Protein AF-A0A959BK80-F1 (afdb_monomer)

Structure (mmCIF, N/CA/C/O backbone):
data_AF-A0A959BK80-F1
#
_entry.id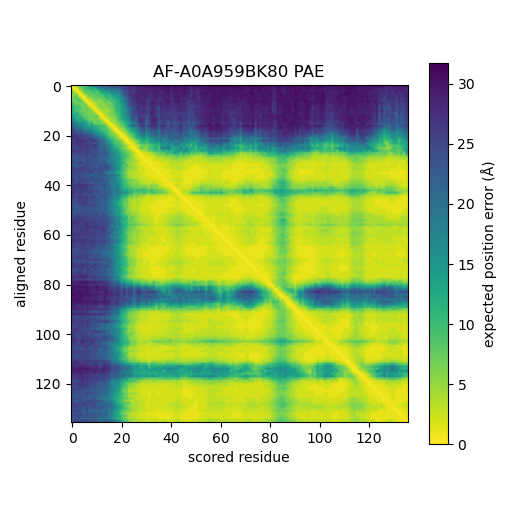   AF-A0A959BK80-F1
#
loop_
_atom_site.group_PDB
_atom_site.id
_atom_site.type_symbol
_atom_site.label_atom_id
_atom_site.label_alt_id
_atom_site.label_comp_id
_atom_site.label_asym_id
_atom_site.label_entity_id
_atom_site.label_seq_id
_atom_site.pdbx_PDB_ins_code
_atom_site.Cartn_x
_atom_site.Cartn_y
_atom_site.Cartn_z
_atom_site.occupancy
_atom_site.B_iso_or_equiv
_atom_site.auth_seq_id
_atom_site.auth_comp_id
_atom_site.auth_asym_id
_atom_site.auth_atom_id
_atom_site.pdbx_PDB_model_num
ATOM 1 N N . MET A 1 1 ? -51.236 43.062 1.124 1.00 42.16 1 MET A N 1
ATOM 2 C CA . MET A 1 1 ? -50.981 41.781 0.433 1.00 42.16 1 MET A CA 1
ATOM 3 C C . MET A 1 1 ? -49.482 41.615 0.226 1.00 42.16 1 MET A C 1
ATOM 5 O O . MET A 1 1 ? -48.879 42.484 -0.377 1.00 42.16 1 MET A O 1
ATOM 9 N N . LYS A 1 2 ? -48.945 40.496 0.729 1.00 47.22 2 LYS A N 1
ATOM 10 C CA . LYS A 1 2 ? -47.741 39.776 0.271 1.00 47.22 2 LYS A CA 1
ATOM 11 C C . LYS A 1 2 ? -46.373 40.496 0.305 1.00 47.22 2 LYS A C 1
ATOM 13 O O . LYS A 1 2 ? -45.736 40.644 -0.725 1.00 47.22 2 LYS A O 1
ATOM 18 N N . ASN A 1 3 ? -45.847 40.723 1.516 1.00 51.62 3 ASN A N 1
ATOM 19 C CA . ASN A 1 3 ? -44.391 40.781 1.775 1.00 51.62 3 ASN A CA 1
ATOM 20 C C . ASN A 1 3 ? -43.787 39.395 2.111 1.00 51.62 3 ASN A C 1
ATOM 22 O O . ASN A 1 3 ? -42.663 39.294 2.589 1.00 51.62 3 ASN A O 1
ATOM 26 N N . TYR A 1 4 ? -44.518 38.304 1.862 1.00 53.53 4 TYR A N 1
ATOM 27 C CA . TYR A 1 4 ? -44.112 36.951 2.268 1.00 53.53 4 TYR A CA 1
ATOM 28 C C . TYR A 1 4 ? -43.135 36.258 1.303 1.00 53.53 4 TYR A C 1
ATOM 30 O O . TYR A 1 4 ? -42.690 35.153 1.592 1.00 53.53 4 TYR A O 1
ATOM 38 N N . LEU A 1 5 ? -42.787 36.878 0.168 1.00 53.31 5 LEU A N 1
ATOM 39 C CA . LEU A 1 5 ? -41.926 36.236 -0.833 1.00 53.31 5 LEU A CA 1
ATOM 40 C C . LEU A 1 5 ? -40.444 36.215 -0.419 1.00 53.31 5 LEU A C 1
ATOM 42 O O . LEU A 1 5 ? -39.713 35.313 -0.809 1.00 53.31 5 LEU A O 1
ATOM 46 N N . PHE A 1 6 ? -40.004 37.174 0.401 1.00 52.94 6 PHE A N 1
ATOM 47 C CA . PHE A 1 6 ? -38.594 37.279 0.792 1.00 52.94 6 PHE A CA 1
ATOM 48 C C . PHE A 1 6 ? -38.202 36.275 1.886 1.00 52.94 6 PHE A C 1
ATOM 50 O O . PHE A 1 6 ? -37.072 35.800 1.920 1.00 52.94 6 PHE A O 1
ATOM 57 N N . PHE A 1 7 ? -39.154 35.890 2.742 1.00 53.09 7 PHE A N 1
ATOM 58 C CA . PHE A 1 7 ? -38.901 34.951 3.841 1.00 53.09 7 PHE A CA 1
ATOM 59 C C . PHE A 1 7 ? -38.776 33.492 3.371 1.00 53.09 7 PHE A C 1
ATOM 61 O O . PHE A 1 7 ? -38.127 32.687 4.030 1.00 53.09 7 PHE A O 1
ATOM 68 N N . ALA A 1 8 ? -39.353 33.154 2.213 1.00 54.84 8 ALA A N 1
ATOM 69 C CA . ALA A 1 8 ? -39.268 31.810 1.643 1.00 54.84 8 ALA A CA 1
ATOM 70 C C . ALA A 1 8 ? -37.903 31.519 0.990 1.00 54.84 8 ALA A C 1
ATOM 72 O O . ALA A 1 8 ? -37.466 30.372 0.979 1.00 54.84 8 ALA A O 1
ATOM 73 N N . LEU A 1 9 ? -37.204 32.545 0.486 1.00 51.69 9 LEU A N 1
ATOM 74 C CA . LEU A 1 9 ? -35.910 32.370 -0.183 1.00 51.69 9 LEU A CA 1
ATOM 75 C C . LEU A 1 9 ? -34.758 32.144 0.813 1.00 51.69 9 LEU A C 1
ATOM 77 O O . LEU A 1 9 ? -33.786 31.468 0.494 1.00 51.69 9 LEU A O 1
ATOM 81 N N . MET A 1 10 ? -34.884 32.664 2.038 1.00 53.66 10 MET A N 1
ATOM 82 C CA . MET A 1 10 ? -33.842 32.559 3.068 1.00 53.66 10 MET A CA 1
ATOM 83 C C . MET A 1 10 ? -33.836 31.197 3.787 1.00 53.66 10 MET A C 1
ATOM 85 O O . MET A 1 10 ? -32.811 30.802 4.333 1.00 53.66 10 MET A O 1
ATOM 89 N N . LEU A 1 11 ? -34.946 30.446 3.746 1.00 54.06 11 LEU A N 1
ATOM 90 C CA . LEU A 1 11 ? -35.042 29.111 4.357 1.00 54.06 11 LEU A CA 1
ATOM 91 C C . LEU A 1 11 ? -34.390 27.998 3.517 1.00 54.06 11 LEU A C 1
ATOM 93 O O . LEU A 1 11 ? -34.069 26.942 4.054 1.00 54.06 11 LEU A O 1
ATOM 97 N N . ALA A 1 12 ? -34.177 28.220 2.216 1.00 54.12 12 ALA A N 1
ATOM 98 C CA . ALA A 1 12 ? -33.592 27.219 1.320 1.00 54.12 12 ALA A CA 1
ATOM 99 C C . ALA A 1 12 ? -32.059 27.095 1.446 1.00 54.12 12 ALA A C 1
ATOM 101 O O . ALA A 1 12 ? -31.484 26.132 0.950 1.00 54.12 12 ALA A O 1
ATOM 102 N N . LEU A 1 13 ? -31.396 28.039 2.126 1.00 53.88 13 LEU A N 1
ATOM 103 C CA . LEU A 1 13 ? -29.938 28.048 2.315 1.00 53.88 13 LEU A CA 1
ATOM 104 C C . LEU A 1 13 ? -29.469 27.276 3.560 1.00 53.88 13 LEU A C 1
ATOM 106 O O . LEU A 1 13 ? -28.272 27.087 3.735 1.00 53.88 13 LEU A O 1
ATOM 110 N N . LEU A 1 14 ? -30.388 26.809 4.414 1.00 54.44 14 LEU A N 1
ATOM 111 C CA . LEU A 1 14 ? -30.050 26.080 5.647 1.00 54.44 14 LEU A CA 1
ATOM 112 C C . LEU A 1 14 ? -29.961 24.555 5.463 1.00 54.44 14 LEU A C 1
ATOM 114 O O . LEU A 1 14 ? -29.619 23.851 6.405 1.00 54.44 14 LEU A O 1
ATOM 118 N N . PHE A 1 15 ? -30.230 24.049 4.255 1.00 54.16 15 PHE A N 1
ATOM 119 C CA . PHE A 1 15 ? -30.052 22.637 3.890 1.00 54.16 15 PHE A CA 1
ATOM 120 C C . PHE A 1 15 ? -28.845 22.426 2.966 1.00 54.16 15 PHE A C 1
ATOM 122 O O . PHE A 1 15 ? -28.830 21.506 2.148 1.00 54.16 15 PHE A O 1
ATOM 129 N N . GLY A 1 16 ? -27.814 23.265 3.106 1.00 46.94 16 GLY A N 1
ATOM 130 C CA . GLY A 1 16 ? -26.461 22.890 2.712 1.00 46.94 16 GLY A CA 1
ATOM 131 C C . GLY A 1 16 ? -26.007 21.767 3.634 1.00 46.94 16 GLY A C 1
ATOM 132 O O . GLY A 1 16 ? -25.422 22.014 4.681 1.00 46.94 16 GLY A O 1
ATOM 133 N N . CYS A 1 17 ? -26.389 20.539 3.297 1.00 53.59 1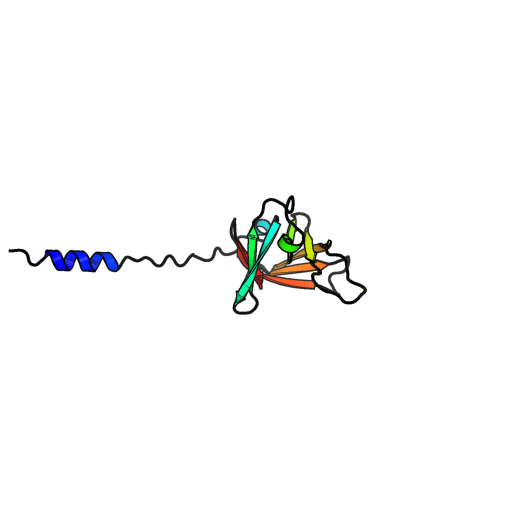7 CYS A N 1
ATOM 134 C CA . CYS A 1 17 ? -25.851 19.358 3.935 1.00 53.59 17 CYS A CA 1
ATOM 135 C C . CYS A 1 17 ? -24.369 19.333 3.566 1.00 53.59 17 CYS A C 1
ATOM 137 O O . CYS A 1 17 ? -24.025 18.948 2.448 1.00 53.59 17 CYS A O 1
ATOM 139 N N . ASP A 1 18 ? -23.507 19.766 4.486 1.00 47.44 18 ASP A N 1
ATOM 140 C CA . ASP A 1 18 ? -22.144 19.258 4.527 1.00 47.44 18 ASP A CA 1
ATOM 141 C C . ASP A 1 18 ? -22.299 17.742 4.620 1.00 47.44 18 ASP A C 1
ATOM 143 O O . ASP A 1 18 ? -22.590 17.184 5.682 1.00 47.44 18 ASP A O 1
ATOM 147 N N . LYS A 1 19 ? -22.203 17.060 3.477 1.00 43.09 19 LYS A N 1
ATOM 148 C CA . LYS A 1 19 ? -21.839 15.656 3.485 1.00 43.09 19 LYS A CA 1
ATOM 149 C C . LYS A 1 19 ? -20.419 15.654 4.026 1.00 43.09 19 LYS A C 1
ATOM 151 O O . LYS A 1 19 ? -19.467 15.760 3.267 1.00 43.09 19 LYS A O 1
ATOM 156 N N . LYS A 1 20 ? -20.290 15.579 5.352 1.00 44.81 20 LYS A N 1
ATOM 157 C CA . LYS A 1 20 ? -19.178 14.836 5.924 1.00 44.81 20 LYS A CA 1
ATOM 158 C C . LYS A 1 20 ? -19.227 13.503 5.192 1.00 44.81 20 LYS A C 1
ATOM 160 O O . LYS A 1 20 ? -20.213 12.783 5.350 1.00 44.81 20 LYS A O 1
ATOM 165 N N . GLU A 1 21 ? -18.268 13.257 4.308 1.00 51.81 21 GLU A N 1
ATOM 166 C CA . GLU A 1 21 ? -17.972 11.890 3.909 1.00 51.81 21 GLU A CA 1
ATOM 167 C C . GLU A 1 21 ? -17.853 11.118 5.222 1.00 51.81 21 GLU A C 1
ATOM 169 O O . GLU A 1 21 ? -17.050 11.455 6.096 1.00 51.81 21 GLU A O 1
ATOM 174 N N . GLU A 1 22 ? -18.803 10.213 5.451 1.00 47.88 22 GLU A N 1
ATOM 175 C CA . GLU A 1 22 ? -18.625 9.200 6.473 1.00 47.88 22 GLU A CA 1
ATOM 176 C C . GLU A 1 22 ? -17.395 8.433 6.019 1.00 47.88 22 GLU A C 1
ATOM 178 O O . GLU A 1 22 ? -17.473 7.701 5.035 1.00 47.88 22 GLU A O 1
ATOM 183 N N . LEU A 1 23 ? -16.272 8.685 6.696 1.00 53.03 23 LEU A N 1
ATOM 184 C CA . LEU A 1 23 ? -15.047 7.912 6.552 1.00 53.03 23 LEU A CA 1
ATOM 185 C C . LEU A 1 23 ? -15.450 6.439 6.541 1.00 53.03 23 LEU A C 1
ATOM 187 O O . LEU A 1 23 ? -16.047 5.948 7.511 1.00 53.03 23 LEU A O 1
ATOM 191 N N . SER A 1 24 ? -15.203 5.764 5.420 1.00 67.50 24 SER A N 1
ATOM 192 C CA . SER A 1 24 ? -15.525 4.348 5.296 1.00 67.50 24 SER A CA 1
ATOM 193 C C . SER A 1 24 ? -14.573 3.590 6.213 1.00 67.50 24 SER A C 1
ATOM 195 O O . SER A 1 24 ? 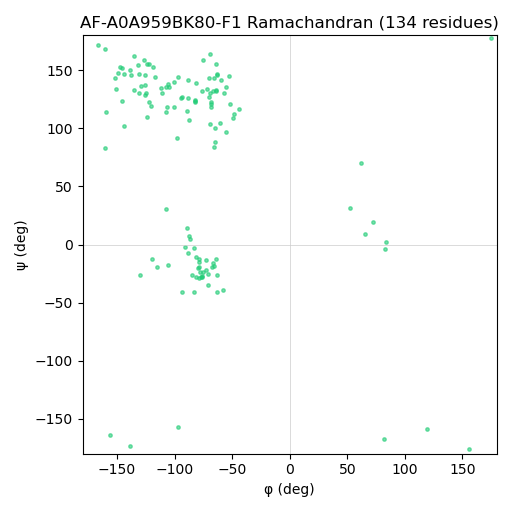-13.379 3.457 5.939 1.00 67.50 24 SER A O 1
ATOM 197 N N . LEU A 1 25 ? -15.095 3.148 7.359 1.00 67.44 25 LEU A N 1
ATOM 198 C CA . LEU A 1 25 ? -14.324 2.340 8.293 1.00 67.44 25 LEU A CA 1
ATOM 199 C C . LEU A 1 25 ? -13.991 0.987 7.645 1.00 67.44 25 LEU A C 1
ATOM 201 O O . LEU A 1 25 ? -14.854 0.417 6.966 1.00 67.44 25 LEU A O 1
ATOM 205 N N . PRO A 1 26 ? -12.792 0.433 7.897 1.00 70.19 26 PRO A N 1
ATOM 206 C CA . PRO A 1 26 ? -12.414 -0.872 7.369 1.00 70.19 26 PRO A CA 1
ATOM 207 C C . PRO A 1 26 ? -13.402 -1.957 7.796 1.00 70.19 26 PRO A C 1
ATOM 209 O O . PRO A 1 26 ? -13.717 -2.071 8.985 1.00 70.19 26 PRO A O 1
ATOM 212 N N . LYS A 1 27 ? -13.886 -2.772 6.850 1.00 70.19 27 LYS A N 1
ATOM 213 C CA . LYS A 1 27 ? -14.745 -3.926 7.173 1.00 70.19 27 LYS A CA 1
ATOM 214 C C . LYS A 1 27 ? -13.911 -5.150 7.535 1.00 70.19 27 LYS A C 1
ATOM 216 O O . LYS A 1 27 ? -14.369 -5.970 8.327 1.00 70.19 27 LYS A O 1
ATOM 221 N N . GLY A 1 28 ? -12.686 -5.222 7.017 1.00 76.81 28 GLY A N 1
ATOM 222 C CA . GLY A 1 28 ? -11.710 -6.262 7.318 1.00 76.81 28 GLY A CA 1
ATOM 223 C C . GLY A 1 28 ? -10.437 -6.131 6.473 1.00 76.81 28 GLY A C 1
ATOM 224 O O . GLY A 1 28 ? -10.332 -5.231 5.637 1.00 76.81 28 GLY A O 1
ATOM 225 N N . PRO A 1 29 ? -9.439 -7.008 6.682 1.00 81.50 29 PRO A N 1
ATOM 226 C CA . PRO A 1 29 ? -8.201 -7.019 5.900 1.00 81.50 29 PRO A CA 1
ATOM 227 C C . PRO A 1 29 ? -8.415 -7.378 4.418 1.00 81.50 29 PRO A C 1
ATOM 229 O O . PRO A 1 29 ? -7.546 -7.108 3.593 1.00 81.50 29 PRO A O 1
ATOM 232 N N . GLU A 1 30 ? -9.543 -7.992 4.059 1.00 89.31 30 GLU A N 1
ATOM 233 C CA . GLU A 1 30 ? -9.904 -8.319 2.678 1.00 89.31 30 GLU A CA 1
ATOM 234 C C . GLU A 1 30 ? -10.087 -7.084 1.790 1.00 89.31 30 GLU A C 1
ATOM 236 O O . GLU A 1 30 ? -9.843 -7.169 0.586 1.00 89.31 30 GLU A O 1
ATOM 241 N N . ASP A 1 31 ? -10.442 -5.938 2.378 1.00 90.50 31 ASP A N 1
ATOM 242 C CA . ASP A 1 31 ? -10.598 -4.676 1.652 1.00 90.50 31 ASP A CA 1
ATOM 243 C C . ASP A 1 31 ? -9.239 -4.156 1.133 1.00 90.50 31 ASP A C 1
ATOM 245 O O . ASP A 1 31 ? -9.195 -3.367 0.195 1.00 90.50 31 ASP A O 1
ATOM 249 N N . LEU A 1 32 ? -8.112 -4.626 1.691 1.00 94.12 32 LEU A N 1
ATOM 250 C CA . LEU A 1 32 ? -6.760 -4.213 1.287 1.00 94.12 32 LEU A CA 1
ATOM 251 C C . LEU A 1 32 ? -6.262 -4.897 0.012 1.00 94.12 32 LEU A C 1
ATOM 253 O O . LEU A 1 32 ? -5.251 -4.471 -0.549 1.00 94.12 32 LEU A O 1
ATOM 257 N N . LEU A 1 33 ? -6.909 -5.977 -0.426 1.00 95.69 33 LEU A N 1
ATOM 258 C CA . LEU A 1 33 ? -6.414 -6.803 -1.522 1.00 95.69 33 LEU A CA 1
ATOM 259 C C . LEU A 1 33 ? -6.370 -6.027 -2.844 1.00 95.69 33 LEU A C 1
ATOM 261 O O . LEU A 1 33 ? -7.354 -5.427 -3.265 1.00 95.69 33 LEU A O 1
ATOM 265 N N . GLY A 1 34 ? -5.244 -6.118 -3.549 1.00 96.88 34 GLY A N 1
ATOM 266 C CA . GLY A 1 34 ? -5.034 -5.447 -4.830 1.00 96.88 34 GLY A CA 1
ATOM 267 C C . GLY A 1 34 ? -3.877 -4.459 -4.797 1.00 96.88 34 GLY A C 1
ATOM 268 O O . GLY A 1 34 ? -2.961 -4.586 -3.982 1.00 96.88 34 GLY A O 1
ATOM 269 N N . TYR A 1 35 ? -3.896 -3.512 -5.736 1.00 98.19 35 TYR A N 1
ATOM 270 C CA . TYR A 1 35 ? -2.830 -2.538 -5.933 1.00 98.19 35 TYR A CA 1
ATOM 271 C C . TYR A 1 35 ? -3.248 -1.144 -5.478 1.00 98.19 35 TYR A C 1
ATOM 273 O O . TYR A 1 35 ? -4.306 -0.645 -5.858 1.00 98.19 35 TYR A O 1
ATOM 281 N N . TRP A 1 36 ? -2.342 -0.484 -4.767 1.00 98.19 36 TRP A N 1
ATOM 282 C CA . TRP A 1 36 ? -2.535 0.842 -4.198 1.00 98.19 36 TRP A CA 1
ATOM 283 C C . TRP A 1 36 ? -1.430 1.764 -4.689 1.00 98.19 36 TRP A C 1
ATOM 285 O O . TRP A 1 36 ? -0.260 1.597 -4.336 1.00 98.19 36 TRP A O 1
ATOM 295 N N . LYS A 1 37 ? -1.782 2.720 -5.546 1.00 97.81 37 LYS A N 1
ATOM 296 C CA . LYS A 1 37 ? -0.852 3.704 -6.100 1.00 97.81 37 LYS A CA 1
ATOM 297 C C . LYS A 1 37 ? -0.780 4.901 -5.158 1.00 97.81 37 LYS A C 1
ATOM 299 O O . LYS A 1 37 ? -1.805 5.476 -4.825 1.00 97.81 37 LYS A O 1
ATOM 304 N N . TYR A 1 38 ? 0.427 5.258 -4.742 1.00 97.19 38 TYR A N 1
ATOM 305 C CA . TYR A 1 38 ? 0.666 6.363 -3.820 1.00 97.19 38 TYR A CA 1
ATOM 306 C C . TYR A 1 38 ? 0.314 7.717 -4.452 1.00 97.19 38 TYR A C 1
ATOM 308 O O . TYR A 1 38 ? 0.752 8.008 -5.567 1.00 97.19 38 TYR A O 1
ATOM 316 N N . ASP A 1 39 ? -0.438 8.550 -3.730 1.00 95.81 39 ASP A N 1
ATOM 317 C CA . ASP A 1 39 ? -0.844 9.885 -4.191 1.00 95.81 39 ASP A CA 1
ATOM 318 C C . ASP A 1 39 ? -0.258 11.027 -3.353 1.00 95.81 39 ASP A C 1
ATOM 320 O O . ASP A 1 39 ? -0.175 12.157 -3.837 1.00 95.81 39 ASP A O 1
ATOM 324 N N . GLY A 1 40 ? 0.204 10.761 -2.128 1.00 94.31 40 GLY A N 1
ATOM 325 C CA . GLY A 1 40 ? 0.845 11.787 -1.310 1.00 94.31 40 GLY A CA 1
ATOM 326 C C . GLY A 1 40 ? 0.786 11.545 0.192 1.00 94.31 40 GLY A C 1
ATOM 327 O O . GLY A 1 40 ? 0.297 10.522 0.669 1.00 94.31 40 GLY A O 1
ATOM 328 N N . TYR A 1 41 ? 1.294 12.533 0.926 1.00 92.94 41 TYR A N 1
ATOM 329 C CA . TYR A 1 41 ? 1.213 12.598 2.381 1.00 92.94 41 TYR A CA 1
ATOM 330 C C . TYR A 1 41 ? 0.048 13.489 2.812 1.00 92.94 41 TYR A C 1
ATOM 332 O O . TYR A 1 41 ? -0.212 14.515 2.177 1.00 92.94 41 TYR A O 1
ATOM 340 N N . GLY A 1 42 ? -0.605 13.108 3.904 1.00 89.25 42 GLY A N 1
ATOM 341 C CA . GLY A 1 42 ? -1.574 13.930 4.620 1.00 89.25 42 GLY A CA 1
ATOM 342 C C . GLY A 1 42 ? -0.991 14.649 5.818 1.00 89.25 42 GLY A C 1
ATOM 343 O O . GLY A 1 42 ? 0.215 14.900 5.903 1.00 89.25 42 GLY A O 1
ATOM 344 N N . GLU A 1 43 ? -1.876 15.000 6.744 1.00 86.00 43 GLU A N 1
ATOM 345 C CA . GLU A 1 43 ? -1.468 15.530 8.039 1.00 86.00 43 GLU A CA 1
ATOM 346 C C . GLU A 1 43 ? -0.939 14.378 8.917 1.00 86.00 43 GLU A C 1
ATOM 348 O O . GLU A 1 43 ? -1.166 13.205 8.649 1.00 86.00 43 GLU A O 1
ATOM 353 N N . GLU A 1 44 ? -0.136 14.686 9.936 1.00 86.75 44 GLU A N 1
ATOM 354 C CA . GLU A 1 44 ? 0.294 13.704 10.951 1.00 86.75 44 GLU A CA 1
ATOM 355 C C . GLU A 1 44 ? 0.936 12.377 10.460 1.00 86.75 44 GLU A C 1
ATOM 357 O O . GLU A 1 44 ? 0.863 11.363 11.159 1.00 86.75 44 GLU A O 1
ATOM 362 N N . ASN A 1 45 ? 1.648 12.390 9.327 1.00 87.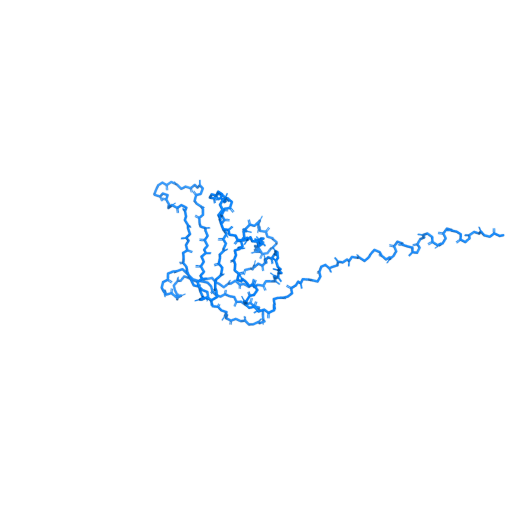62 45 ASN A N 1
ATOM 363 C CA . ASN A 1 45 ? 2.277 11.219 8.680 1.00 87.62 45 ASN A CA 1
ATOM 364 C C . ASN A 1 45 ? 1.309 10.240 7.995 1.00 87.62 45 ASN A C 1
ATOM 366 O O . ASN A 1 45 ? 1.692 9.107 7.706 1.00 87.62 45 ASN A O 1
ATOM 370 N N . GLU A 1 46 ? 0.091 10.671 7.691 1.00 95.19 46 GLU A N 1
ATOM 371 C CA . GLU A 1 46 ? -0.818 9.912 6.836 1.00 95.19 46 GLU A CA 1
ATOM 372 C C . GLU A 1 46 ? -0.246 9.750 5.422 1.00 95.19 46 GLU A C 1
ATOM 374 O O . GLU A 1 46 ? 0.434 10.638 4.894 1.00 95.19 46 GLU A O 1
ATOM 379 N N . ARG A 1 47 ? -0.546 8.620 4.785 1.00 96.81 47 ARG A N 1
ATOM 380 C CA . ARG A 1 47 ? -0.250 8.353 3.375 1.00 96.81 47 ARG A CA 1
ATOM 381 C C . ARG A 1 47 ? -1.530 7.976 2.645 1.00 96.81 47 ARG A C 1
ATOM 383 O O . ARG A 1 47 ? -2.246 7.078 3.087 1.00 96.81 47 ARG A O 1
ATOM 390 N N . PHE A 1 48 ? -1.761 8.632 1.513 1.00 97.12 48 PHE A N 1
ATOM 391 C CA . PHE A 1 48 ? -2.921 8.421 0.653 1.00 97.12 48 PHE A CA 1
ATOM 392 C C . PHE A 1 48 ? -2.574 7.552 -0.545 1.00 97.12 48 PHE A C 1
ATOM 394 O O . PHE A 1 48 ? -1.524 7.730 -1.178 1.00 97.12 48 PHE A O 1
ATOM 401 N N . PHE A 1 49 ? -3.492 6.652 -0.880 1.00 97.94 49 PHE A N 1
ATOM 402 C CA . PHE A 1 49 ? -3.377 5.776 -2.030 1.00 97.94 49 PHE A CA 1
ATOM 403 C C . PHE A 1 49 ? -4.700 5.660 -2.781 1.00 97.94 49 PHE A C 1
ATOM 405 O O . PHE A 1 49 ? -5.766 5.604 -2.172 1.00 97.94 49 PHE A O 1
ATOM 412 N N . THR A 1 50 ? -4.600 5.521 -4.100 1.00 97.38 50 THR A N 1
ATOM 413 C CA . THR A 1 50 ? -5.713 5.211 -5.001 1.00 97.38 50 THR A CA 1
ATOM 414 C C . THR A 1 50 ? -5.629 3.755 -5.448 1.00 97.38 50 THR A C 1
ATOM 416 O O . THR A 1 50 ? -4.561 3.278 -5.854 1.00 97.38 50 THR A O 1
ATOM 419 N N . ALA A 1 51 ? -6.761 3.057 -5.433 1.00 96.94 51 ALA A N 1
ATOM 420 C CA . ALA A 1 51 ? -6.880 1.708 -5.966 1.00 96.94 51 ALA A CA 1
ATOM 421 C C . ALA A 1 51 ? -6.621 1.697 -7.481 1.00 96.94 51 ALA A C 1
ATOM 423 O O . ALA A 1 51 ? -7.169 2.499 -8.243 1.00 96.94 51 ALA A O 1
ATOM 424 N N . VAL A 1 52 ? -5.800 0.758 -7.950 1.00 96.81 52 VAL A N 1
ATOM 425 C CA . VAL A 1 52 ? -5.560 0.532 -9.382 1.00 96.81 52 VAL A CA 1
ATOM 426 C C . VAL A 1 52 ? -5.669 -0.951 -9.720 1.00 96.81 52 VAL A C 1
ATOM 428 O O . VAL A 1 52 ? -5.461 -1.822 -8.882 1.00 96.81 52 VAL A O 1
ATOM 431 N N . LEU A 1 53 ? -5.995 -1.265 -10.975 1.00 94.44 53 LEU A N 1
ATOM 432 C CA . LEU A 1 53 ? -6.193 -2.658 -11.394 1.00 94.44 53 LEU A CA 1
ATOM 433 C C . LEU A 1 53 ? -4.883 -3.462 -11.448 1.00 94.44 53 LEU A C 1
ATOM 435 O O . LEU A 1 53 ? -4.892 -4.667 -11.215 1.00 94.44 53 LEU A O 1
ATOM 439 N N . SER A 1 54 ? -3.771 -2.820 -11.821 1.00 95.44 54 SER A N 1
ATOM 440 C CA . SER A 1 54 ? -2.442 -3.443 -11.916 1.00 95.44 54 SER A CA 1
ATOM 441 C C . SER A 1 54 ? -1.340 -2.387 -12.042 1.00 95.44 54 SER A C 1
ATOM 443 O O . SER A 1 54 ? -1.634 -1.215 -12.277 1.00 95.44 54 SER A O 1
ATOM 445 N N . ASP A 1 55 ? -0.072 -2.804 -11.971 1.00 93.69 55 ASP A N 1
ATOM 446 C CA . ASP A 1 55 ? 1.096 -1.955 -12.245 1.00 93.69 55 ASP A CA 1
ATOM 447 C C . ASP A 1 55 ? 1.498 -1.902 -13.736 1.00 93.69 55 ASP A C 1
ATOM 449 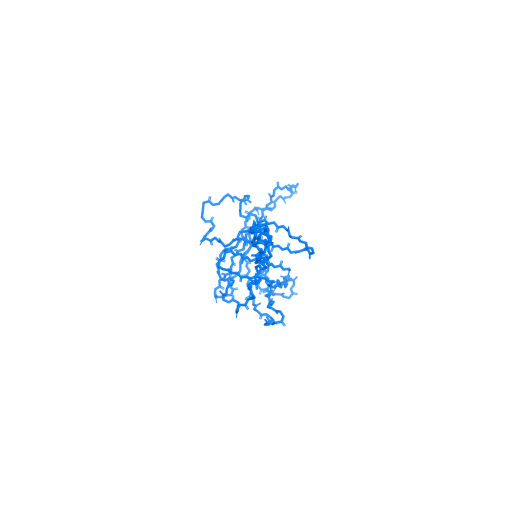O O . ASP A 1 55 ? 2.528 -1.317 -14.096 1.00 93.69 55 ASP A O 1
ATOM 453 N N . ALA A 1 56 ? 0.717 -2.530 -14.621 1.00 94.50 56 ALA A N 1
ATOM 454 C CA . ALA A 1 56 ? 1.010 -2.590 -16.046 1.00 94.50 56 ALA A CA 1
ATOM 455 C C . ALA A 1 56 ? 0.844 -1.213 -16.710 1.00 94.50 56 ALA A C 1
ATOM 457 O O . ALA A 1 56 ? -0.182 -0.555 -16.568 1.00 94.50 56 ALA A O 1
ATOM 458 N N . GLY A 1 57 ? 1.854 -0.794 -17.477 1.00 92.44 57 GLY A N 1
ATOM 459 C CA . GLY A 1 57 ? 1.837 0.478 -18.208 1.00 92.44 57 GLY A CA 1
ATOM 460 C C . GLY A 1 57 ? 2.231 1.711 -17.387 1.00 92.44 57 GLY A C 1
ATOM 461 O O . GLY A 1 57 ? 2.364 2.778 -17.976 1.00 92.44 57 GLY A O 1
ATOM 462 N N . LEU A 1 58 ? 2.473 1.568 -16.080 1.00 93.69 58 LEU A N 1
ATOM 463 C CA . LEU A 1 58 ? 3.006 2.640 -15.237 1.00 93.69 58 LEU A CA 1
ATOM 464 C C . LEU A 1 58 ? 4.532 2.747 -15.385 1.00 93.69 58 LEU A C 1
ATOM 466 O O . LEU A 1 58 ? 5.239 1.734 -15.417 1.00 93.69 58 LEU A O 1
ATOM 470 N N . SER A 1 59 ? 5.046 3.972 -15.441 1.00 92.81 59 SER A N 1
ATOM 471 C CA . SER A 1 59 ? 6.479 4.271 -15.335 1.00 92.81 59 SER A CA 1
ATOM 472 C C . SER A 1 59 ? 7.014 4.012 -13.922 1.00 92.81 59 SER A C 1
ATOM 474 O O . SER A 1 59 ? 6.254 3.939 -12.961 1.00 92.81 59 SER A O 1
ATOM 476 N N . GLU A 1 60 ? 8.338 3.922 -13.762 1.00 89.81 60 GLU A N 1
ATOM 477 C CA . GLU A 1 60 ? 8.953 3.763 -12.432 1.00 89.81 60 GLU A CA 1
ATOM 478 C C . GLU A 1 60 ? 8.579 4.897 -11.467 1.00 89.81 60 GLU A C 1
ATOM 480 O O . GLU A 1 60 ? 8.308 4.640 -10.298 1.00 89.81 60 GLU A O 1
ATOM 485 N N . SER A 1 61 ? 8.506 6.140 -11.960 1.00 89.19 61 SER A N 1
ATOM 486 C CA . SER A 1 61 ? 8.069 7.286 -11.156 1.00 89.19 61 SER A CA 1
ATOM 487 C C . SER A 1 61 ? 6.628 7.146 -10.680 1.00 89.19 61 SER A C 1
ATOM 489 O O . SER A 1 61 ? 6.335 7.454 -9.530 1.00 89.19 61 SER A O 1
ATOM 491 N N . GLU A 1 62 ? 5.729 6.659 -11.540 1.00 92.69 62 GLU A N 1
ATOM 492 C CA . GLU A 1 62 ? 4.317 6.451 -11.188 1.00 92.69 62 GLU A CA 1
ATOM 493 C C . GLU A 1 62 ? 4.130 5.286 -10.214 1.00 92.69 62 GLU A C 1
ATOM 495 O O . GLU A 1 62 ? 3.163 5.267 -9.457 1.00 92.69 62 GLU A O 1
ATOM 500 N N . LYS A 1 63 ? 5.060 4.326 -10.214 1.00 95.06 63 LYS A N 1
ATOM 501 C CA . LYS A 1 63 ? 5.075 3.221 -9.255 1.00 95.06 63 LYS A CA 1
ATOM 502 C C . LYS A 1 63 ? 5.682 3.607 -7.915 1.00 95.06 63 LYS A C 1
ATOM 504 O O . LYS A 1 63 ? 5.586 2.812 -6.994 1.00 95.06 63 LYS A O 1
ATOM 509 N N . SER A 1 64 ? 6.321 4.766 -7.766 1.00 92.69 64 SER A N 1
ATOM 510 C CA . SER A 1 64 ? 7.003 5.128 -6.519 1.00 92.69 64 SER A CA 1
ATOM 511 C C . SER A 1 64 ? 6.080 4.962 -5.303 1.00 92.69 64 SER A C 1
ATOM 513 O O . SER A 1 64 ? 5.032 5.595 -5.238 1.00 92.69 64 SER A O 1
ATOM 515 N N . LEU A 1 65 ? 6.483 4.122 -4.338 1.00 94.06 65 LEU A N 1
ATOM 516 C CA . LEU A 1 65 ? 5.727 3.772 -3.122 1.00 94.06 65 LEU A CA 1
ATOM 517 C C . LEU A 1 65 ? 4.413 3.005 -3.345 1.00 94.06 65 LEU A C 1
ATOM 519 O O . LEU A 1 65 ? 3.676 2.784 -2.389 1.00 94.06 65 LEU A O 1
ATOM 523 N N . MET A 1 66 ? 4.125 2.554 -4.564 1.00 97.56 66 MET A N 1
ATOM 524 C CA . MET A 1 66 ? 2.982 1.690 -4.852 1.00 97.56 66 MET A CA 1
ATOM 525 C C . MET A 1 66 ? 3.072 0.387 -4.050 1.00 97.56 66 MET A C 1
ATOM 527 O O . MET A 1 66 ? 4.159 -0.176 -3.907 1.00 97.56 66 MET A O 1
ATOM 531 N N . MET A 1 67 ? 1.935 -0.104 -3.558 1.00 98.12 67 MET A N 1
ATOM 532 C CA . MET A 1 67 ? 1.827 -1.337 -2.775 1.00 98.12 67 MET A CA 1
ATOM 533 C C . MET A 1 67 ? 0.939 -2.368 -3.476 1.00 98.12 67 MET A C 1
ATOM 535 O O . MET A 1 67 ? 0.026 -2.007 -4.217 1.00 98.12 67 MET A O 1
ATOM 539 N N . GLU A 1 68 ? 1.182 -3.650 -3.213 1.00 98.00 68 GLU A N 1
ATOM 540 C CA . GLU A 1 68 ? 0.252 -4.739 -3.525 1.00 98.00 68 GLU A CA 1
ATOM 541 C C . GLU A 1 68 ? 0.065 -5.637 -2.299 1.00 98.00 68 GLU A C 1
ATOM 543 O O . GLU A 1 68 ? 1.055 -6.116 -1.740 1.00 98.00 68 GLU A O 1
ATOM 548 N N . PHE A 1 69 ? -1.191 -5.921 -1.945 1.00 97.56 69 PHE A N 1
ATOM 549 C CA . PHE A 1 69 ? -1.562 -6.944 -0.965 1.00 97.56 69 PHE A CA 1
ATOM 550 C C . PHE A 1 69 ? -2.281 -8.096 -1.660 1.00 97.56 69 PHE A C 1
ATOM 552 O O . PHE A 1 69 ? -3.182 -7.890 -2.478 1.00 97.56 69 PHE A O 1
ATOM 559 N N . ARG A 1 70 ? -1.908 -9.328 -1.316 1.00 97.25 70 ARG A N 1
ATOM 560 C CA . ARG A 1 70 ? -2.542 -10.547 -1.829 1.00 97.25 70 ARG A CA 1
ATOM 561 C C . ARG A 1 70 ? -3.095 -11.409 -0.706 1.00 97.25 70 ARG A C 1
ATOM 563 O O . ARG A 1 70 ? -2.603 -11.385 0.418 1.00 97.25 70 ARG A O 1
ATOM 570 N N . SER A 1 71 ? -4.091 -12.221 -1.049 1.00 95.75 71 SER A N 1
ATOM 571 C CA . SER A 1 71 ? -4.821 -13.082 -0.111 1.00 95.75 71 SER A CA 1
ATOM 572 C C . SER A 1 71 ? -3.984 -14.214 0.489 1.00 95.75 71 SER A C 1
ATOM 574 O O . SER A 1 71 ? -4.407 -14.835 1.456 1.00 95.75 71 SER A O 1
ATOM 576 N N . ASP A 1 72 ? -2.829 -14.526 -0.097 1.00 95.44 72 ASP A N 1
ATOM 577 C CA . ASP A 1 72 ? -1.879 -15.527 0.397 1.00 95.44 72 ASP A CA 1
ATOM 578 C C . ASP A 1 72 ? -0.875 -14.954 1.414 1.00 95.44 72 ASP A C 1
ATOM 580 O O . ASP A 1 72 ? 0.062 -15.649 1.798 1.00 95.44 72 ASP A O 1
ATOM 584 N N . GLY A 1 73 ? -1.060 -13.701 1.846 1.00 94.75 73 GLY A N 1
ATOM 585 C CA . GLY A 1 73 ? -0.141 -13.005 2.747 1.00 94.75 73 GLY A CA 1
ATOM 586 C C . GLY A 1 73 ? 1.042 -12.357 2.029 1.00 94.75 73 GLY A C 1
ATOM 587 O O . GLY A 1 73 ? 1.886 -11.751 2.682 1.00 94.75 73 GLY A O 1
ATOM 588 N N . PHE A 1 74 ? 1.123 -12.423 0.694 1.00 95.94 74 PHE A N 1
ATOM 589 C CA . PHE A 1 74 ? 2.163 -11.724 -0.056 1.00 95.94 74 PHE A CA 1
ATOM 590 C C . PHE A 1 74 ? 1.931 -10.211 -0.061 1.00 95.94 74 PHE A C 1
ATOM 592 O O . PHE A 1 74 ? 0.831 -9.728 -0.340 1.00 95.94 74 PHE A O 1
ATOM 599 N N . PHE A 1 75 ? 3.006 -9.471 0.205 1.00 96.44 75 PHE A N 1
ATOM 600 C CA . PHE A 1 75 ? 3.067 -8.017 0.117 1.00 96.44 75 PHE A CA 1
ATOM 601 C C . PHE A 1 75 ? 4.229 -7.614 -0.785 1.00 96.44 75 PHE A C 1
ATOM 603 O O . PHE A 1 75 ? 5.281 -8.255 -0.775 1.00 96.44 75 PHE A O 1
ATOM 610 N N . ARG A 1 76 ? 4.089 -6.523 -1.532 1.00 95.94 76 ARG A N 1
ATOM 611 C CA . ARG A 1 76 ? 5.253 -5.842 -2.107 1.00 95.94 76 ARG A CA 1
ATOM 612 C C . ARG A 1 76 ? 5.052 -4.342 -2.160 1.00 95.94 76 ARG A C 1
ATOM 614 O O . ARG A 1 76 ? 3.931 -3.871 -2.321 1.00 95.94 76 ARG A O 1
ATOM 621 N N . GLN A 1 77 ? 6.158 -3.613 -2.094 1.00 95.81 77 GLN A N 1
ATOM 622 C CA . GLN A 1 77 ? 6.190 -2.167 -2.268 1.00 95.81 77 GLN A CA 1
ATOM 623 C C . GLN A 1 77 ? 7.248 -1.800 -3.303 1.00 95.81 77 GLN A C 1
ATOM 625 O O . GLN A 1 77 ? 8.352 -2.346 -3.290 1.00 95.81 77 GLN A O 1
ATOM 630 N N . PHE A 1 78 ? 6.928 -0.884 -4.207 1.00 95.12 78 PHE A N 1
ATOM 631 C CA . PHE A 1 78 ? 7.888 -0.427 -5.198 1.00 95.12 78 PHE A CA 1
ATOM 632 C C . PHE A 1 78 ? 8.793 0.646 -4.595 1.00 95.12 78 PHE A C 1
ATOM 634 O O . PHE A 1 78 ? 8.338 1.679 -4.089 1.00 95.12 78 PHE A O 1
ATOM 641 N N . PHE A 1 79 ? 10.093 0.396 -4.660 1.00 88.94 79 PHE A N 1
ATOM 642 C CA . PHE A 1 79 ? 11.113 1.325 -4.220 1.00 88.94 79 PHE A CA 1
ATOM 643 C C . PHE A 1 79 ? 11.692 2.041 -5.434 1.00 88.94 79 PHE A C 1
ATOM 645 O O . PHE A 1 79 ? 12.269 1.408 -6.317 1.00 88.94 79 PHE A O 1
ATOM 652 N N . TRP A 1 80 ? 11.537 3.363 -5.477 1.00 84.69 80 TRP A N 1
ATOM 653 C CA . TRP A 1 80 ? 12.055 4.179 -6.564 1.00 84.69 80 TRP A CA 1
ATOM 654 C C . TRP A 1 80 ? 13.275 4.975 -6.119 1.00 84.69 80 TRP A C 1
ATOM 656 O O . TRP A 1 80 ? 13.197 5.832 -5.238 1.00 84.69 80 TRP A O 1
ATOM 666 N N . ASN A 1 81 ? 14.407 4.708 -6.761 1.00 77.94 81 ASN A N 1
ATOM 667 C CA . ASN A 1 81 ? 15.654 5.401 -6.488 1.00 77.94 81 ASN A CA 1
ATOM 668 C C . ASN A 1 81 ? 15.879 6.518 -7.508 1.00 77.94 81 ASN A C 1
ATOM 670 O O . ASN A 1 81 ? 16.478 6.318 -8.561 1.00 77.94 81 ASN A O 1
ATOM 674 N N . TRP A 1 82 ? 15.416 7.722 -7.174 1.00 66.25 82 TRP A N 1
ATOM 675 C CA . TRP A 1 82 ? 15.584 8.908 -8.024 1.00 66.25 82 TRP A CA 1
ATOM 676 C C . TRP A 1 82 ? 16.990 9.525 -7.940 1.00 66.25 82 TRP A C 1
ATOM 678 O O . TRP A 1 82 ? 17.430 10.200 -8.870 1.00 66.25 82 TRP A O 1
ATOM 688 N N . CYS A 1 83 ? 17.736 9.302 -6.852 1.00 66.38 83 CYS A N 1
ATOM 689 C CA . CYS A 1 83 ? 19.056 9.910 -6.684 1.00 66.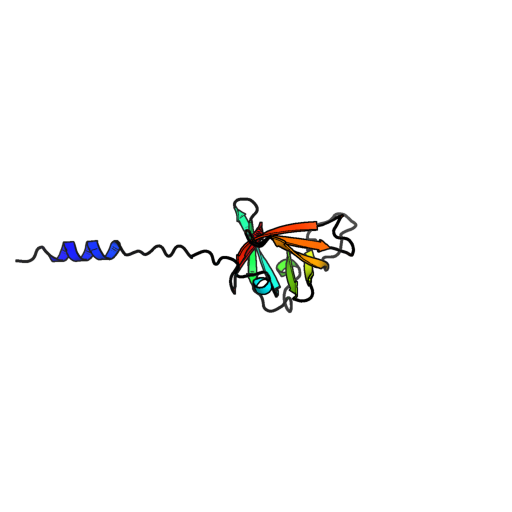38 83 CYS A CA 1
ATOM 690 C C . CYS A 1 83 ? 19.937 9.165 -5.671 1.00 66.38 83 CYS A C 1
ATOM 692 O O . CYS A 1 83 ? 19.679 9.172 -4.471 1.00 66.38 83 CYS A O 1
ATOM 694 N N . GLY A 1 84 ? 21.035 8.573 -6.149 1.00 54.56 84 GLY A N 1
ATOM 695 C CA . GLY A 1 84 ? 22.064 7.985 -5.295 1.00 54.56 84 GLY A CA 1
ATOM 696 C C . GLY A 1 84 ? 23.455 8.137 -5.898 1.00 54.56 84 GLY A C 1
ATOM 697 O O . GLY A 1 84 ? 23.710 7.694 -7.018 1.00 54.56 84 GLY A O 1
ATOM 698 N N . THR A 1 85 ? 24.364 8.750 -5.138 1.00 55.81 85 THR A N 1
ATOM 699 C CA . THR A 1 85 ? 25.810 8.587 -5.334 1.00 55.81 85 THR A CA 1
ATOM 700 C C . THR A 1 85 ? 26.128 7.085 -5.269 1.00 55.81 85 THR A C 1
ATOM 702 O O . THR A 1 85 ? 25.583 6.411 -4.395 1.00 55.81 85 THR A O 1
ATOM 705 N N . PRO A 1 86 ? 26.961 6.530 -6.167 1.00 58.84 86 PRO A N 1
ATOM 706 C CA . PRO A 1 86 ? 27.162 5.088 -6.264 1.00 58.84 86 PRO A CA 1
ATOM 707 C C . PRO A 1 86 ? 27.540 4.391 -4.939 1.00 58.84 86 PRO A C 1
ATOM 709 O O . PRO A 1 86 ? 28.321 4.956 -4.169 1.00 58.84 86 PRO A O 1
ATOM 712 N N . PRO A 1 87 ? 27.078 3.142 -4.719 1.00 59.75 87 PRO A N 1
ATOM 713 C CA . PRO A 1 87 ? 26.216 2.364 -5.613 1.00 59.75 87 PRO A CA 1
ATOM 714 C C . PRO A 1 87 ? 24.732 2.737 -5.450 1.00 59.75 87 PRO A C 1
ATOM 716 O O . PRO A 1 87 ? 24.167 2.620 -4.365 1.00 59.75 87 PRO A O 1
ATOM 719 N N . ALA A 1 88 ? 24.089 3.152 -6.546 1.00 64.56 88 ALA A N 1
ATOM 720 C CA . ALA A 1 88 ? 22.640 3.316 -6.576 1.00 64.56 88 ALA A CA 1
ATOM 721 C C . ALA A 1 88 ? 21.992 1.925 -6.520 1.00 64.56 88 ALA A C 1
ATOM 723 O O . ALA A 1 88 ? 22.339 1.055 -7.322 1.00 64.56 88 ALA A O 1
ATOM 724 N N . MET A 1 89 ? 21.073 1.698 -5.578 1.00 68.50 89 MET A N 1
ATOM 725 C CA . MET A 1 89 ? 20.256 0.481 -5.620 1.00 68.50 89 MET A CA 1
ATOM 726 C C . MET A 1 89 ? 19.287 0.591 -6.812 1.00 68.50 89 MET A C 1
ATOM 728 O O . MET A 1 89 ? 18.822 1.697 -7.102 1.00 68.50 89 MET A O 1
ATOM 732 N N . PRO A 1 90 ? 18.993 -0.499 -7.532 1.00 76.62 90 PRO A N 1
ATOM 733 C CA . PRO A 1 90 ? 18.010 -0.451 -8.607 1.00 76.62 90 PRO A CA 1
ATOM 734 C C . PRO A 1 90 ? 16.622 -0.099 -8.052 1.00 76.62 90 PRO A C 1
ATOM 736 O O . PRO A 1 90 ? 16.282 -0.497 -6.936 1.00 76.62 90 PRO A O 1
ATOM 739 N N . SER A 1 91 ? 15.836 0.645 -8.832 1.00 87.00 91 SER A N 1
ATOM 740 C CA . SER A 1 91 ? 14.401 0.784 -8.585 1.00 87.00 91 SER A CA 1
ATOM 741 C C . SER A 1 91 ? 13.736 -0.560 -8.865 1.00 87.00 91 SER A C 1
ATOM 743 O O . SER A 1 91 ? 13.861 -1.073 -9.976 1.00 87.00 91 SER A O 1
ATOM 745 N N . ASP A 1 92 ? 13.072 -1.149 -7.877 1.00 90.75 92 ASP A N 1
ATOM 746 C CA . ASP A 1 92 ? 12.405 -2.442 -8.044 1.00 90.75 92 ASP A CA 1
ATOM 747 C C . ASP A 1 92 ? 11.337 -2.670 -6.964 1.00 90.75 92 ASP A C 1
ATOM 749 O O . ASP A 1 92 ? 11.255 -1.963 -5.953 1.00 90.75 92 ASP A O 1
ATOM 753 N N . TRP A 1 93 ? 10.522 -3.697 -7.177 1.00 93.06 93 TRP A N 1
ATOM 754 C CA . TRP A 1 93 ? 9.612 -4.244 -6.188 1.00 93.06 93 TRP A CA 1
ATOM 755 C C . TRP A 1 93 ? 10.378 -4.932 -5.058 1.00 93.06 93 TRP A C 1
ATOM 757 O O . TRP A 1 93 ? 11.109 -5.902 -5.262 1.00 93.06 93 TRP A O 1
ATOM 767 N N . GLN A 1 94 ? 10.143 -4.475 -3.835 1.00 92.06 94 GLN A N 1
ATOM 768 C CA . GLN A 1 94 ? 10.567 -5.171 -2.631 1.00 92.06 94 GLN A CA 1
ATOM 769 C C . GLN A 1 94 ? 9.461 -6.127 -2.206 1.00 92.06 94 GLN A C 1
ATOM 771 O O . GLN A 1 94 ? 8.363 -5.695 -1.862 1.00 92.06 94 GLN A O 1
ATOM 776 N N . ASN A 1 95 ? 9.752 -7.426 -2.248 1.00 93.81 95 ASN A N 1
ATOM 777 C CA . ASN A 1 95 ? 8.801 -8.468 -1.878 1.00 93.81 95 ASN A CA 1
ATOM 778 C C . ASN A 1 95 ? 8.885 -8.778 -0.383 1.00 93.81 95 ASN A C 1
ATOM 780 O O . ASN A 1 95 ? 9.965 -8.841 0.212 1.00 93.81 95 ASN A O 1
ATOM 784 N N . GLY A 1 96 ? 7.726 -9.020 0.198 1.00 94.25 96 GLY A N 1
ATOM 785 C CA . GLY A 1 96 ? 7.534 -9.209 1.614 1.00 94.25 96 GLY A CA 1
ATOM 786 C C . GLY A 1 96 ? 6.278 -10.010 1.902 1.00 94.25 96 GLY A C 1
ATOM 787 O O . GLY A 1 96 ? 5.723 -10.690 1.033 1.00 94.25 96 GLY A O 1
ATOM 788 N N . GLN A 1 97 ? 5.856 -9.947 3.149 1.00 95.25 97 GLN A N 1
ATOM 789 C CA . GLN A 1 97 ? 4.650 -10.587 3.640 1.00 95.25 97 GLN A CA 1
ATOM 790 C C . GLN A 1 97 ? 3.883 -9.605 4.524 1.00 95.25 97 GLN A C 1
ATOM 792 O O . GLN A 1 97 ? 4.446 -8.605 4.985 1.00 95.25 97 GLN A O 1
ATOM 797 N N . TRP A 1 98 ? 2.608 -9.894 4.746 1.00 96.00 98 TRP A N 1
ATOM 798 C CA . TRP A 1 98 ? 1.760 -9.128 5.642 1.00 96.00 98 TRP A CA 1
ATOM 799 C C . TRP A 1 98 ? 0.860 -10.028 6.486 1.00 96.00 98 TRP A C 1
ATOM 801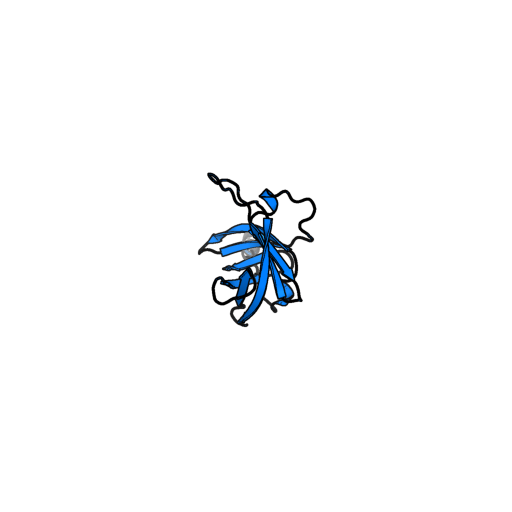 O O . TRP A 1 98 ? 0.465 -11.115 6.064 1.00 96.00 98 TRP A O 1
ATOM 811 N N . GLU A 1 99 ? 0.527 -9.557 7.684 1.00 94.88 99 GLU A N 1
ATOM 812 C CA . GLU A 1 99 ? -0.441 -10.196 8.575 1.00 94.88 99 GLU A CA 1
ATOM 813 C C . GLU A 1 99 ? -1.240 -9.139 9.342 1.00 94.88 99 GLU A C 1
ATOM 815 O O . GLU A 1 99 ? -0.722 -8.075 9.690 1.00 94.88 99 GLU A O 1
ATOM 820 N N . GLN A 1 100 ? -2.510 -9.424 9.626 1.00 94.56 100 GLN A N 1
ATOM 821 C CA . GLN A 1 100 ? -3.303 -8.585 10.517 1.00 94.56 100 GLN A CA 1
ATOM 822 C C . GLN A 1 100 ? -2.907 -8.851 11.973 1.00 94.56 100 GLN A C 1
ATOM 824 O O . GLN A 1 100 ? -2.864 -9.999 12.410 1.00 94.56 100 GLN A O 1
ATOM 829 N N . VAL A 1 101 ? -2.669 -7.784 12.738 1.00 95.19 101 VAL A N 1
ATOM 830 C CA . VAL A 1 101 ? -2.266 -7.864 14.155 1.00 95.19 101 VAL A CA 1
ATOM 831 C C . VAL A 1 101 ? -3.248 -7.187 15.116 1.00 95.19 101 VAL A C 1
ATOM 833 O O . VAL A 1 101 ? -3.153 -7.390 16.324 1.00 95.19 101 VAL A O 1
ATOM 836 N N . SER A 1 102 ? -4.201 -6.403 14.604 1.00 93.94 102 SER A N 1
ATOM 837 C CA . SER A 1 102 ? -5.287 -5.794 15.382 1.00 93.94 102 SER A CA 1
ATOM 838 C C . SER A 1 102 ? -6.540 -5.632 14.521 1.00 93.94 102 SER A C 1
ATOM 840 O O . SER A 1 102 ? -6.438 -5.421 13.314 1.00 93.94 102 SER A O 1
ATOM 842 N N . GLU A 1 103 ? -7.721 -5.738 15.132 1.00 88.06 103 GLU A N 1
ATOM 843 C CA . GLU A 1 103 ? -9.020 -5.534 14.473 1.00 88.06 103 GLU A CA 1
ATOM 844 C C . GLU A 1 103 ? -9.541 -4.098 14.614 1.00 88.06 103 GLU A C 1
ATOM 846 O O . GLU A 1 103 ? -10.091 -3.558 13.660 1.00 88.06 103 GLU A O 1
ATOM 851 N N . GLN A 1 104 ? -9.387 -3.472 15.788 1.00 88.38 104 GLN A N 1
ATOM 852 C CA . GLN A 1 104 ? -9.901 -2.124 16.069 1.00 88.38 104 GLN A CA 1
ATOM 853 C C . GLN A 1 104 ? -8.926 -1.338 16.974 1.00 88.38 104 GLN A C 1
ATOM 855 O O . GLN A 1 104 ? -8.901 -1.581 18.183 1.00 88.38 104 GLN A O 1
ATOM 860 N N . PRO A 1 105 ? -8.124 -0.405 16.418 1.00 89.06 105 PRO A N 1
ATOM 861 C CA . PRO A 1 105 ? -8.024 -0.081 14.990 1.00 89.06 105 PRO A CA 1
ATOM 862 C C . PRO A 1 105 ? -7.485 -1.264 14.172 1.00 89.06 105 PRO A C 1
ATOM 864 O O . PRO A 1 105 ? -6.798 -2.137 14.717 1.00 89.06 105 PRO A O 1
ATOM 867 N N . LEU A 1 106 ? -7.806 -1.307 12.876 1.00 92.81 106 LEU A N 1
ATOM 868 C CA . LEU A 1 106 ? -7.240 -2.300 11.967 1.00 92.81 106 LEU A CA 1
ATOM 869 C C . LEU A 1 106 ? -5.753 -1.989 11.784 1.00 92.81 106 LEU A C 1
ATOM 871 O O . LEU A 1 106 ? -5.395 -0.920 11.294 1.00 92.81 106 LEU A O 1
ATOM 875 N N . VAL A 1 107 ? -4.888 -2.922 12.180 1.00 95.50 107 VAL A N 1
ATOM 876 C CA . VAL A 1 107 ? -3.433 -2.776 12.034 1.00 95.50 107 VAL A CA 1
ATOM 877 C C . VAL A 1 107 ? -2.879 -3.972 11.283 1.00 95.50 107 VAL A C 1
ATOM 879 O O . VAL A 1 107 ? -3.117 -5.123 11.665 1.00 95.50 107 VAL A O 1
ATOM 882 N N . ILE A 1 108 ? -2.101 -3.683 10.243 1.00 95.62 108 ILE A N 1
ATOM 883 C CA . ILE A 1 108 ? -1.394 -4.669 9.433 1.00 95.62 108 ILE A CA 1
ATOM 884 C C . ILE A 1 108 ? 0.098 -4.552 9.684 1.00 95.62 108 ILE A C 1
ATOM 886 O O . ILE A 1 108 ? 0.677 -3.475 9.587 1.00 95.62 108 ILE A O 1
ATOM 890 N N . LYS A 1 109 ? 0.742 -5.676 9.960 1.00 95.69 109 LYS A N 1
ATOM 891 C CA . LYS A 1 109 ? 2.192 -5.764 10.015 1.00 95.69 109 LYS A CA 1
ATOM 892 C C . LYS A 1 109 ? 2.711 -6.202 8.653 1.00 95.69 109 LYS A C 1
ATOM 894 O O . LYS A 1 109 ? 2.283 -7.234 8.149 1.00 95.69 109 LYS A O 1
ATOM 899 N N . VAL A 1 110 ? 3.646 -5.448 8.085 1.00 95.62 110 VAL A N 1
ATOM 900 C CA . VAL A 1 110 ? 4.352 -5.782 6.839 1.00 95.62 110 VAL A CA 1
ATOM 901 C C . VAL A 1 110 ? 5.839 -5.965 7.111 1.00 95.62 110 VAL A C 1
ATOM 903 O O . VAL A 1 110 ? 6.413 -5.259 7.940 1.00 95.62 110 VAL A O 1
ATOM 906 N N . TRP A 1 111 ? 6.487 -6.901 6.426 1.00 94.50 111 TRP A N 1
ATOM 907 C CA . TRP A 1 111 ? 7.935 -7.100 6.517 1.00 94.50 111 TRP A CA 1
ATOM 908 C C . TRP A 1 111 ? 8.502 -7.587 5.192 1.00 94.50 111 TRP A C 1
ATOM 910 O O . TRP A 1 111 ? 7.816 -8.249 4.415 1.00 94.50 111 TRP A O 1
ATOM 920 N N . PHE A 1 112 ? 9.773 -7.279 4.944 1.00 89.62 112 PHE A N 1
ATOM 921 C CA . PHE A 1 112 ? 10.490 -7.709 3.747 1.00 89.62 112 PHE A CA 1
ATOM 922 C C . PHE A 1 112 ? 11.481 -8.823 4.099 1.00 89.62 112 PHE A C 1
ATOM 924 O O . PHE A 1 112 ? 12.180 -8.751 5.109 1.00 89.62 112 PHE A O 1
ATOM 931 N N . GLY A 1 113 ? 11.570 -9.850 3.253 1.00 78.75 113 GLY A N 1
ATOM 932 C CA . GLY A 1 113 ? 12.411 -11.024 3.511 1.00 78.75 113 GLY A CA 1
ATOM 933 C C . GLY A 1 113 ? 11.770 -12.074 4.431 1.00 78.75 113 GLY A C 1
ATOM 934 O O . GLY A 1 113 ? 10.565 -12.078 4.664 1.00 78.75 113 GLY A O 1
ATOM 935 N N . THR A 1 114 ? 12.582 -13.026 4.900 1.00 70.56 114 THR A N 1
ATOM 936 C CA . THR A 1 114 ? 12.089 -14.275 5.514 1.00 70.56 114 THR A CA 1
ATOM 937 C C . THR A 1 114 ? 11.689 -14.136 6.984 1.00 70.56 114 THR A C 1
ATOM 939 O O . THR A 1 114 ? 10.837 -14.890 7.445 1.00 70.56 114 THR A O 1
ATOM 942 N N . PHE A 1 115 ? 12.295 -13.204 7.727 1.00 68.69 115 PHE A N 1
ATOM 943 C CA . PHE A 1 115 ? 12.108 -13.098 9.175 1.00 68.69 115 PHE A CA 1
ATOM 944 C C . PHE A 1 115 ? 11.540 -11.726 9.559 1.00 68.69 115 PHE A C 1
ATOM 946 O O . PHE A 1 115 ? 12.198 -10.715 9.316 1.00 68.69 115 PHE A O 1
ATOM 953 N N . PRO A 1 116 ? 10.348 -11.670 10.180 1.00 72.06 116 PRO A N 1
ATOM 954 C CA . PRO A 1 116 ? 9.699 -10.411 10.537 1.00 72.06 116 PRO A CA 1
ATOM 955 C C . PRO A 1 116 ? 10.357 -9.689 11.717 1.00 72.06 116 PRO A C 1
ATOM 957 O O . PRO A 1 116 ? 10.019 -8.540 11.964 1.00 72.06 116 PRO A O 1
ATOM 960 N N . GLU A 1 117 ? 11.238 -10.341 12.481 1.00 72.75 117 GLU A N 1
ATOM 961 C CA . GLU A 1 117 ? 11.735 -9.818 13.765 1.00 72.75 117 GLU A CA 1
ATOM 962 C C . GLU A 1 117 ? 12.720 -8.647 13.618 1.00 72.75 117 GLU A C 1
ATOM 964 O O . GLU A 1 117 ? 12.831 -7.832 14.531 1.00 72.75 117 GLU A O 1
ATOM 969 N N . ASP A 1 118 ? 13.361 -8.510 12.453 1.00 69.25 118 ASP A N 1
ATOM 970 C CA . ASP A 1 118 ? 14.451 -7.546 12.251 1.00 69.25 118 ASP A CA 1
ATOM 971 C C . ASP A 1 118 ? 14.058 -6.317 11.412 1.00 69.25 118 ASP A C 1
ATOM 973 O O . ASP A 1 118 ? 14.770 -5.311 11.426 1.00 69.25 118 ASP A O 1
ATOM 977 N N . ASN A 1 119 ? 12.952 -6.371 10.658 1.00 81.88 119 ASN A N 1
ATOM 978 C CA . ASN A 1 119 ? 12.543 -5.279 9.767 1.00 81.88 119 ASN A CA 1
ATOM 979 C C . ASN A 1 119 ? 11.054 -5.362 9.388 1.00 81.88 119 ASN A C 1
ATOM 981 O O . ASN A 1 119 ? 10.696 -5.883 8.328 1.00 81.88 119 ASN A O 1
ATOM 985 N N . PHE A 1 120 ? 10.190 -4.845 10.263 1.00 91.31 120 PHE A N 1
ATOM 986 C CA . PHE A 1 120 ? 8.753 -4.748 10.019 1.00 91.31 120 PHE A CA 1
ATOM 987 C C . PHE A 1 120 ? 8.233 -3.324 10.216 1.00 91.31 120 PHE A C 1
ATOM 989 O O . PHE A 1 120 ? 8.831 -2.512 10.923 1.00 91.31 120 PHE A O 1
ATOM 996 N N . GLN A 1 121 ? 7.087 -3.040 9.606 1.00 93.38 121 GLN A N 1
ATOM 997 C CA . GLN A 1 121 ? 6.307 -1.825 9.819 1.00 93.38 121 GLN A CA 1
ATOM 998 C C . GLN A 1 121 ? 4.882 -2.219 10.196 1.00 93.38 121 GLN A C 1
ATOM 1000 O O . GLN A 1 121 ? 4.315 -3.133 9.600 1.00 93.38 121 GLN A O 1
ATOM 1005 N N . ASN A 1 122 ? 4.312 -1.529 11.179 1.00 95.31 122 ASN A N 1
ATOM 1006 C CA . ASN A 1 122 ? 2.885 -1.607 11.462 1.00 95.31 122 ASN A CA 1
ATOM 1007 C C . ASN A 1 122 ? 2.205 -0.455 10.729 1.00 95.31 122 ASN A C 1
ATOM 1009 O O . ASN A 1 122 ? 2.621 0.688 10.896 1.00 95.31 122 ASN A O 1
ATOM 1013 N N . LEU A 1 123 ? 1.201 -0.780 9.925 1.00 95.56 123 LEU A N 1
ATOM 1014 C CA . LEU A 1 123 ? 0.372 0.151 9.177 1.00 95.56 123 LEU A CA 1
ATOM 1015 C C . LEU A 1 123 ? -0.998 0.186 9.850 1.00 95.56 123 LEU A C 1
ATOM 1017 O O . LEU A 1 123 ? -1.698 -0.831 9.874 1.00 95.56 123 LEU A O 1
ATOM 1021 N N . GLU A 1 124 ? -1.366 1.325 10.420 1.00 95.44 124 GLU A N 1
ATOM 1022 C CA . GLU A 1 124 ? -2.725 1.553 10.907 1.00 95.44 124 GLU A CA 1
ATOM 1023 C C . GLU A 1 124 ? -3.604 1.964 9.725 1.00 95.44 124 GLU A C 1
ATOM 1025 O O . GLU A 1 124 ? -3.285 2.918 9.015 1.00 95.44 124 GLU A O 1
ATOM 1030 N N . ILE A 1 125 ? -4.692 1.230 9.489 1.00 94.94 125 ILE A N 1
ATOM 1031 C CA . ILE A 1 125 ? -5.642 1.539 8.419 1.00 94.94 125 ILE A CA 1
ATOM 1032 C C . ILE A 1 125 ? -6.673 2.512 8.978 1.00 94.94 125 ILE A C 1
ATOM 1034 O O . ILE A 1 125 ? -7.516 2.136 9.795 1.00 94.94 125 ILE A O 1
ATOM 1038 N N . LEU A 1 126 ? -6.581 3.767 8.548 1.00 93.56 126 LEU A N 1
ATOM 1039 C CA . LEU A 1 126 ? -7.460 4.837 9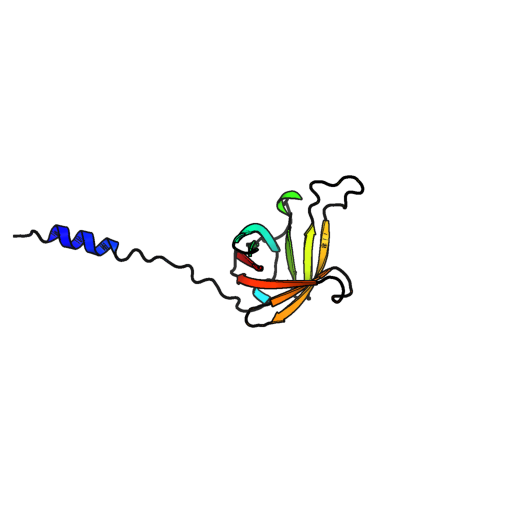.012 1.00 93.56 126 LEU A CA 1
ATOM 1040 C C . LEU A 1 126 ? -8.779 4.847 8.236 1.00 93.56 126 LEU A C 1
ATOM 1042 O O . LEU A 1 126 ? -9.845 5.022 8.824 1.00 93.56 126 LEU A O 1
ATOM 1046 N N . GLU A 1 127 ? -8.700 4.626 6.925 1.00 91.88 127 GLU A N 1
ATOM 1047 C CA . GLU A 1 127 ? -9.839 4.615 6.011 1.00 91.88 127 GLU A CA 1
ATOM 1048 C C . GLU A 1 127 ? -9.561 3.694 4.824 1.00 91.88 127 GLU A C 1
ATOM 1050 O O . GLU A 1 127 ? -8.428 3.618 4.333 1.00 91.88 127 GLU A O 1
ATOM 1055 N N . ILE A 1 128 ? -10.607 3.004 4.363 1.00 93.19 128 ILE A N 1
ATOM 1056 C CA . ILE A 1 128 ? -10.553 2.204 3.144 1.00 93.19 128 ILE A CA 1
ATOM 1057 C C . ILE A 1 128 ? -11.922 2.108 2.459 1.00 93.19 128 ILE A C 1
ATOM 1059 O O . ILE A 1 128 ? -12.951 1.837 3.089 1.00 93.19 128 ILE A O 1
ATOM 1063 N N . ASP A 1 129 ? -11.919 2.311 1.145 1.00 91.06 129 ASP A N 1
ATOM 1064 C CA . ASP A 1 129 ? -13.051 2.071 0.253 1.00 91.06 129 ASP A CA 1
ATOM 1065 C C . ASP A 1 129 ? -12.587 1.425 -1.071 1.00 91.06 129 ASP A C 1
ATOM 1067 O O . ASP A 1 129 ? -11.434 1.030 -1.221 1.00 91.06 129 ASP A O 1
ATOM 1071 N N . GLU A 1 130 ? -13.490 1.276 -2.044 1.00 90.19 130 GLU A N 1
ATOM 1072 C CA . GLU A 1 130 ? -13.194 0.641 -3.344 1.00 90.19 130 GLU A CA 1
ATOM 1073 C C . GLU A 1 130 ? -12.153 1.398 -4.197 1.00 90.19 130 GLU A C 1
ATOM 1075 O O . GLU A 1 130 ? -11.676 0.888 -5.212 1.00 90.19 130 GLU A O 1
ATOM 1080 N N . THR A 1 131 ? -11.834 2.634 -3.823 1.00 93.62 131 THR A N 1
ATOM 1081 C CA . THR A 1 131 ? -11.042 3.598 -4.587 1.00 93.62 131 THR A CA 1
ATOM 1082 C C . THR A 1 131 ? -9.909 4.239 -3.794 1.00 93.62 131 THR A C 1
ATOM 1084 O O . THR A 1 131 ? -8.909 4.598 -4.412 1.00 93.62 131 THR A O 1
ATOM 1087 N N . HIS A 1 132 ? -10.010 4.344 -2.469 1.00 95.38 132 HIS A N 1
ATOM 1088 C CA . HIS A 1 132 ? -9.044 5.036 -1.620 1.00 95.38 132 HIS A CA 1
ATOM 1089 C C . HIS A 1 132 ? -8.610 4.193 -0.423 1.00 95.38 132 HIS A C 1
ATOM 1091 O O . HIS A 1 132 ? -9.382 3.424 0.149 1.00 95.38 132 HIS A O 1
ATOM 1097 N N . LEU A 1 133 ? -7.353 4.387 -0.034 1.00 96.06 133 LEU A N 1
ATOM 1098 C CA . LEU A 1 133 ? -6.750 3.834 1.170 1.00 96.06 133 LEU A CA 1
ATOM 1099 C C . LEU A 1 133 ? -5.952 4.932 1.872 1.00 96.06 133 LEU A C 1
ATOM 1101 O O . LEU A 1 133 ? -5.129 5.611 1.250 1.00 96.06 133 LEU A O 1
ATOM 1105 N N . VAL A 1 134 ? -6.157 5.049 3.182 1.00 95.75 134 VAL A N 1
ATOM 1106 C CA . VAL A 1 134 ? -5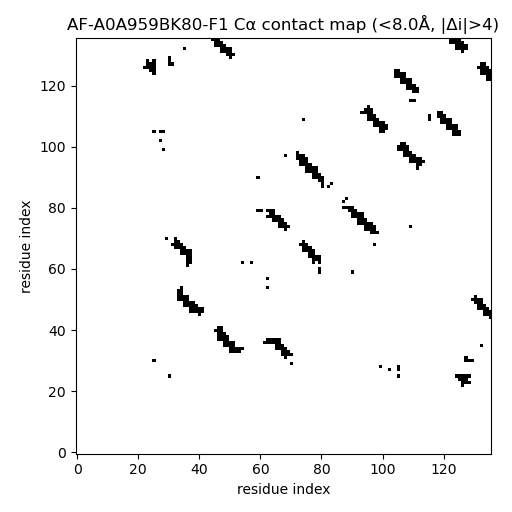.401 5.945 4.057 1.00 95.75 134 VAL A CA 1
ATOM 1107 C C . VAL A 1 134 ? -4.742 5.127 5.158 1.00 95.75 134 VAL A C 1
ATOM 1109 O O . VAL A 1 134 ? -5.419 4.422 5.912 1.00 95.75 134 VAL A O 1
ATOM 1112 N N . ILE A 1 135 ? -3.416 5.227 5.259 1.00 95.75 135 ILE A N 1
ATOM 1113 C CA . ILE A 1 135 ? -2.639 4.544 6.301 1.00 95.75 135 ILE A CA 1
ATOM 1114 C C . ILE A 1 135 ? -1.793 5.520 7.107 1.00 95.75 135 ILE A C 1
ATOM 1116 O O . ILE A 1 135 ? -1.364 6.558 6.593 1.00 95.75 135 ILE A O 1
ATOM 1120 N N . LYS A 1 136 ? -1.475 5.113 8.332 1.00 94.12 136 LYS A N 1
ATOM 1121 C CA . LYS A 1 136 ? -0.455 5.720 9.187 1.00 94.12 136 LYS A CA 1
ATOM 1122 C C . LYS A 1 136 ? 0.651 4.699 9.436 1.00 94.12 136 LYS A C 1
ATOM 1124 O O . LYS A 1 136 ? 0.339 3.613 9.972 1.00 94.12 136 LYS A O 1
#

Mean predicted aligned error: 10.59 Å

Sequence (136 aa):
MKNYLFFALMLALLFGCDKKEELSLPKGPEDLLGYWKYDGYGEENERFFTAVLSDAGLSESEKSLMMEFRSDGFFRQFFWNWCGTPPAMPSDWQNGQWEQVSEQPLVIKVWFGTFPEDNFQNLEILEIDETHLVIK

Secondary structure (DSSP, 8-state):
---THHHHHHGGGTT-------------GGGG-EEEEEEEE-GGG-EEEEEES-STT--TTTTTT-EEE-TTSEEEEEE--S--SSSPPPPEEEEEEEEEEETTTEEEEEEESS-TTSSEEEEEEEEE-SSEEEE-

Solvent-accessible surface area (backbone atoms only — not comparable to full-atom values): 8038 Å² total; per-residue (Å²): 136,82,82,64,70,66,66,62,64,65,63,68,68,76,70,70,71,78,72,68,74,74,75,43,62,70,91,52,78,74,72,60,54,44,31,33,37,48,74,48,74,57,70,98,70,26,37,37,26,36,55,43,97,65,78,78,93,57,51,70,77,64,36,36,63,17,36,36,34,44,97,87,32,43,24,34,37,29,45,60,64,90,79,60,78,82,84,56,68,79,61,44,75,46,59,29,33,46,47,79,79,41,79,85,70,35,26,37,40,36,26,55,64,94,55,62,89,84,47,60,47,72,37,36,55,73,30,41,56,96,50,41,39,33,35,69

Foldseek 3Di:
DDPPPVVVVVVVVVPPPPPPPPFAADPDPVLQAAKWFWDDADPPRKTKTWGDHDCPPDDLVRQDQMWHAHPVQKIWGWHRQPDDDPPGDDGGIFIWGKDFDDVVQTWIKIAGDDDSPPGIDIWGFPGGDPTMTMTD

Nearest PDB structures (foldseek):
  3jrs-assembly3_C  TM=3.466E-01  e=3.362E+00  Arabidopsis thaliana
  7ls5-assembly1_C  TM=2.495E-01  e=1.968E+00  Saccharomyces cerevisiae S288C
  2czu-assembly2_B  TM=2.684E-01  e=3.547E+00  Mus musculus
  2czu-assembly1_A  TM=2.692E-01  e=4.637E+00  Mus musculus
  6gr0-assembly1_A  TM=2.309E-01  e=6.061E+00  Homo sapiens

pLDDT: mean 82.49, std 17.33, range [42.16, 98.19]

Radius of gyration: 21.69 Å; Cα contacts (8 Å, |Δi|>4): 246; chains: 1; bounding box: 78×57×34 Å